Protein AF-A0A7S2MCI0-F1 (afdb_monomer)

Foldseek 3Di:
DDPPPDQDPQNVLVVLLVVLVVCLVVVVLVVSVVSLVVSCVVCPPHLCNLVSLQSVLVSCVSVVVLVVSLVSLVPRDLPRPCNLVSLQVNLCSCCPPVVNVPSNVVSVVVVVVSVPDDD

InterPro domains:
  IPR011990 Tetratricopeptide-like helical domain superfamily [G3DSA:1.25.40.10] (3-117)
  IPR011990 Tetratricopeptide-like helical domain superfamily [SSF48452] (12-98)
  IPR040364 Tetratricopeptide repeat protein 21A/21B [PTHR14699] (6-118)

Sequence (119 aa):
TGHNDAISLSERAEIFLQMIRVLGKLGRMAEAGEQLKRARDLFTGTPVHVKVIVAESELAVRRNEVDKAIRMLNRVPQDSPDFVRAVVMKADIHLTYRHDKLAYAQCYKELIEFDKSPR

Mean predicted aligned error: 4.9 Å

pLDDT: mean 91.43, std 11.29, range [37.88, 98.12]

Organism: NCBI:txid3111310

Secondary structure (DSSP, 8-state):
-----PPPHHHHHHHHHHHHHHHHHTT-HHHHHHHHHHHHHHHTTSTTHHHHHHHHHHHHHHTT-HHHHHHHHTTS-TTSTTHHHHHHHHHHHHHHHS--HHHHHHHHHHHHHHHTS--

Radius of gyration: 15.96 Å; Cα contacts (8 Å, |Δi|>4): 114; chains: 1; bounding box: 48×34×33 Å

Nearest PDB structures (foldseek):
  8bbg-assembly1_D  TM=9.064E-01  e=2.886E-05  Homo sapiens
  8fgw-assembly1_D  TM=8.976E-01  e=3.761E-04  Homo sapiens
  4r7s-assembly1_A  TM=7.209E-01  e=4.968E-02  Parabacteroides merdae ATCC 43184
  2dba-assembly1_A  TM=6.628E-01  e=1.663E-01  Homo sapiens
  5efr-assembly1_A  TM=6.090E-01  e=1.112E-01  Rhodothermus marinus

Structure (mmCIF, N/CA/C/O backbone):
data_AF-A0A7S2MCI0-F1
#
_entry.id   AF-A0A7S2MCI0-F1
#
loop_
_atom_site.group_PDB
_atom_site.id
_atom_site.type_symbol
_atom_site.label_atom_id
_atom_site.label_alt_id
_atom_site.label_comp_id
_atom_site.label_asym_id
_atom_site.label_entity_id
_atom_site.label_seq_id
_atom_site.pdbx_PDB_ins_code
_atom_site.Cartn_x
_atom_site.Cartn_y
_atom_site.Cartn_z
_atom_site.occupancy
_atom_site.B_iso_or_equiv
_atom_site.auth_seq_id
_atom_site.auth_comp_id
_atom_site.auth_asym_id
_atom_site.auth_atom_id
_atom_site.pdbx_PDB_model_num
ATOM 1 N N . THR A 1 1 ? 27.337 -23.728 -18.576 1.00 37.88 1 THR A N 1
ATOM 2 C CA . THR A 1 1 ? 27.883 -22.443 -19.059 1.00 37.88 1 THR A CA 1
ATOM 3 C C . THR A 1 1 ? 26.813 -21.374 -18.911 1.00 37.88 1 THR A C 1
ATOM 5 O O . THR A 1 1 ? 25.837 -21.413 -19.634 1.00 37.88 1 THR A O 1
ATOM 8 N N . GLY A 1 2 ? 26.966 -20.500 -17.906 1.00 44.84 2 GLY A N 1
ATOM 9 C CA . GLY A 1 2 ? 26.308 -19.187 -17.774 1.00 44.84 2 GLY A CA 1
ATOM 10 C C . GLY A 1 2 ? 24.776 -19.115 -17.735 1.00 44.84 2 GLY A C 1
ATOM 11 O O . GLY A 1 2 ? 24.180 -18.712 -18.726 1.00 44.84 2 GLY A O 1
ATOM 12 N N . HIS A 1 3 ? 24.155 -19.363 -16.575 1.00 46.50 3 HIS A N 1
ATOM 13 C CA . HIS A 1 3 ? 22.851 -18.753 -16.274 1.00 46.50 3 HIS A CA 1
ATOM 14 C C . HIS A 1 3 ? 23.093 -17.258 -16.041 1.00 46.50 3 HIS A C 1
ATOM 16 O O . HIS A 1 3 ? 23.423 -16.833 -14.936 1.00 46.50 3 HIS A O 1
ATOM 22 N N . ASN A 1 4 ? 23.041 -16.463 -17.107 1.00 54.25 4 ASN A N 1
ATOM 23 C CA . ASN A 1 4 ? 22.917 -15.018 -16.981 1.00 54.25 4 ASN A CA 1
ATOM 24 C C . ASN A 1 4 ? 21.430 -14.715 -16.765 1.00 54.25 4 ASN A C 1
ATOM 26 O O . ASN A 1 4 ? 20.753 -14.231 -17.672 1.00 54.25 4 ASN A O 1
ATOM 30 N N . ASP A 1 5 ? 20.910 -15.101 -15.598 1.00 58.00 5 ASP A N 1
ATOM 31 C CA . ASP A 1 5 ? 19.516 -14.865 -15.233 1.00 58.00 5 ASP A CA 1
ATOM 32 C C . ASP A 1 5 ? 19.358 -13.367 -14.965 1.00 58.00 5 ASP A C 1
ATOM 34 O O . ASP A 1 5 ? 19.673 -12.846 -13.893 1.00 58.00 5 ASP A O 1
ATOM 38 N N . ALA A 1 6 ? 18.946 -12.634 -15.997 1.00 79.56 6 ALA A N 1
ATOM 39 C CA . ALA A 1 6 ? 18.639 -11.222 -15.874 1.00 79.56 6 ALA A CA 1
ATOM 40 C C . ALA A 1 6 ? 17.515 -11.048 -14.841 1.00 79.56 6 ALA A C 1
ATOM 42 O O . ALA A 1 6 ? 16.413 -11.558 -15.030 1.00 79.56 6 ALA A O 1
ATOM 43 N N . ILE A 1 7 ? 17.796 -10.310 -13.761 1.00 82.88 7 ILE A N 1
ATOM 44 C CA . ILE A 1 7 ? 16.818 -9.991 -12.710 1.00 82.88 7 ILE A CA 1
ATOM 45 C C . ILE A 1 7 ? 15.562 -9.395 -13.356 1.00 82.88 7 ILE A C 1
ATOM 47 O O . ILE A 1 7 ? 15.633 -8.356 -14.022 1.00 82.88 7 ILE A O 1
ATOM 51 N N . SER A 1 8 ? 14.411 -10.024 -13.127 1.00 91.38 8 SER A N 1
ATOM 52 C CA . SER A 1 8 ? 13.130 -9.579 -13.668 1.00 91.38 8 SER A CA 1
ATOM 53 C C . SER A 1 8 ? 12.693 -8.233 -13.075 1.00 91.38 8 SER A C 1
ATOM 55 O O . SER A 1 8 ? 13.082 -7.840 -11.971 1.00 91.38 8 SER A O 1
ATOM 57 N N . LEU A 1 9 ? 11.814 -7.518 -13.788 1.00 90.69 9 LEU A N 1
ATOM 58 C CA . LEU A 1 9 ? 11.205 -6.280 -13.280 1.00 90.69 9 LEU A CA 1
ATOM 59 C C . LEU A 1 9 ? 10.478 -6.503 -11.946 1.00 90.69 9 LEU A C 1
ATOM 61 O O . LEU A 1 9 ? 10.562 -5.659 -11.057 1.00 90.69 9 LEU A O 1
ATOM 65 N N . SER A 1 10 ? 9.806 -7.647 -11.794 1.00 90.19 10 SER A N 1
ATOM 66 C CA . SER A 1 10 ? 9.112 -8.028 -10.561 1.00 90.19 10 SER A CA 1
ATOM 67 C C . SER A 1 10 ? 10.065 -8.227 -9.389 1.00 90.19 10 SER A C 1
ATOM 69 O O . SER A 1 10 ? 9.794 -7.707 -8.308 1.00 90.19 10 SER A O 1
ATOM 71 N N . GLU A 1 11 ? 11.181 -8.932 -9.589 1.00 92.69 11 GLU A N 1
ATOM 72 C CA . GLU A 1 11 ? 12.192 -9.133 -8.543 1.00 92.69 11 GLU A CA 1
ATOM 73 C C . GLU A 1 11 ? 12.850 -7.812 -8.160 1.00 92.69 11 GLU A C 1
ATOM 75 O O . GLU A 1 11 ? 12.981 -7.497 -6.978 1.00 92.69 11 GLU A O 1
ATOM 80 N N . ARG A 1 12 ? 13.199 -6.984 -9.153 1.00 93.94 12 ARG A N 1
ATOM 81 C CA . ARG A 1 12 ? 13.773 -5.663 -8.893 1.00 93.94 12 ARG A CA 1
ATOM 82 C C . ARG A 1 12 ? 12.800 -4.782 -8.108 1.00 93.94 12 ARG A C 1
ATOM 84 O O . ARG A 1 12 ? 13.224 -4.121 -7.162 1.00 93.94 12 ARG A O 1
ATOM 91 N N . ALA A 1 13 ? 11.515 -4.782 -8.466 1.00 93.50 13 ALA A N 1
ATOM 92 C CA . ALA A 1 13 ? 10.492 -4.058 -7.720 1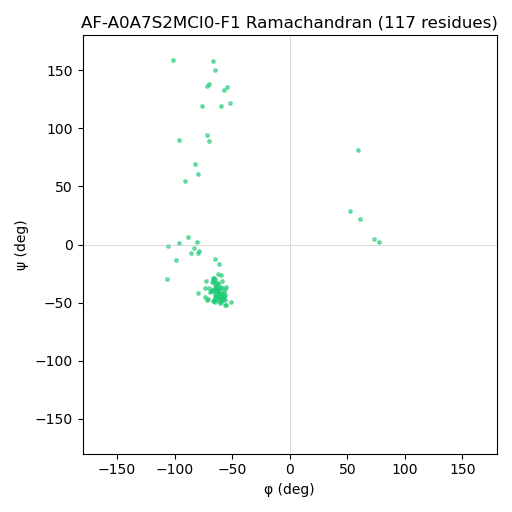.00 93.50 13 ALA A CA 1
ATOM 93 C C . ALA A 1 13 ? 10.401 -4.559 -6.277 1.00 93.50 13 ALA A C 1
ATOM 95 O O . ALA A 1 13 ? 10.412 -3.745 -5.359 1.00 93.50 13 ALA A O 1
ATOM 96 N N . GLU A 1 14 ? 10.399 -5.875 -6.059 1.00 94.06 14 GLU A N 1
ATOM 97 C CA . GLU A 1 14 ? 10.362 -6.448 -4.712 1.00 94.06 14 GLU A CA 1
ATOM 98 C C . GLU A 1 14 ? 11.548 -5.989 -3.857 1.00 94.06 14 GLU A C 1
ATOM 100 O O . GLU A 1 14 ? 11.349 -5.574 -2.718 1.00 94.06 14 GLU A O 1
ATOM 105 N N . ILE A 1 15 ? 12.761 -5.940 -4.416 1.00 95.25 15 ILE A N 1
ATOM 106 C CA . ILE A 1 15 ? 13.944 -5.428 -3.704 1.00 95.25 15 ILE A CA 1
ATOM 107 C C . ILE A 1 15 ? 13.739 -3.972 -3.258 1.00 95.25 15 ILE A C 1
ATOM 109 O O . ILE A 1 15 ? 13.980 -3.644 -2.092 1.00 95.25 15 ILE A O 1
ATOM 113 N N . PHE A 1 16 ? 13.256 -3.097 -4.149 1.00 96.12 16 PHE A N 1
ATOM 114 C CA . PHE A 1 16 ? 12.946 -1.706 -3.7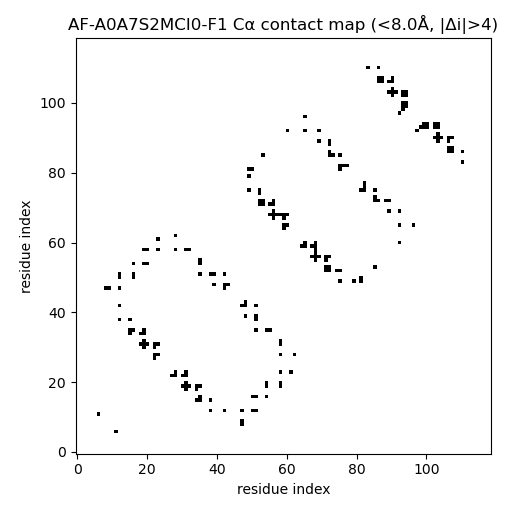92 1.00 96.12 16 PHE A CA 1
ATOM 115 C C . PHE A 1 16 ? 11.903 -1.631 -2.674 1.00 96.12 16 PHE A C 1
ATOM 117 O O . PHE A 1 16 ? 12.091 -0.896 -1.703 1.00 96.12 16 PHE A O 1
ATOM 124 N N . LEU A 1 17 ? 10.823 -2.406 -2.786 1.00 94.19 17 LEU A N 1
ATOM 125 C CA . LEU A 1 17 ? 9.728 -2.426 -1.815 1.00 94.19 17 LEU A CA 1
ATOM 126 C C . LEU A 1 17 ? 10.216 -2.885 -0.438 1.00 94.19 17 LEU A C 1
ATOM 128 O O . LEU A 1 17 ? 9.914 -2.241 0.568 1.00 94.19 17 LEU A O 1
ATOM 132 N N . GLN A 1 18 ? 11.015 -3.952 -0.381 1.00 95.62 18 GLN A N 1
ATOM 133 C CA . GLN A 1 18 ? 11.598 -4.436 0.869 1.00 95.62 18 GLN A CA 1
ATOM 134 C C . GLN A 1 18 ? 12.537 -3.402 1.492 1.00 95.62 18 GLN A C 1
ATOM 136 O O . GLN A 1 18 ? 12.450 -3.142 2.693 1.00 95.62 18 GLN A O 1
ATOM 141 N N . MET A 1 19 ? 13.370 -2.737 0.689 1.00 97.06 19 MET A N 1
ATOM 142 C CA . MET A 1 19 ? 14.254 -1.681 1.180 1.00 97.06 19 MET A CA 1
ATOM 143 C C . MET A 1 19 ? 13.466 -0.494 1.757 1.00 97.06 19 MET A C 1
ATOM 145 O O . MET A 1 19 ? 13.757 -0.057 2.870 1.00 97.06 19 MET A O 1
ATOM 149 N N . ILE A 1 20 ? 12.422 -0.020 1.067 1.00 96.81 20 ILE A N 1
ATOM 150 C CA . ILE A 1 20 ? 11.531 1.050 1.554 1.00 96.81 20 ILE A CA 1
ATOM 151 C C . ILE A 1 20 ? 10.883 0.650 2.885 1.00 96.81 20 ILE A C 1
ATOM 153 O O . ILE A 1 20 ? 10.882 1.433 3.838 1.00 96.81 20 ILE A O 1
ATOM 157 N N . ARG A 1 21 ? 10.367 -0.581 2.980 1.00 93.81 21 ARG A N 1
ATOM 158 C CA . ARG A 1 21 ? 9.727 -1.107 4.195 1.00 93.81 21 ARG A CA 1
ATOM 159 C C . ARG A 1 21 ? 10.699 -1.205 5.363 1.00 93.81 21 ARG A C 1
ATOM 161 O O . ARG A 1 21 ? 10.340 -0.817 6.474 1.00 93.81 21 ARG A O 1
ATOM 168 N N . VAL A 1 22 ? 11.914 -1.702 5.134 1.00 96.94 22 VAL A N 1
ATOM 169 C CA . VAL A 1 22 ? 12.953 -1.816 6.169 1.00 96.94 22 VAL A CA 1
ATOM 170 C C . VAL A 1 22 ? 13.389 -0.434 6.645 1.00 96.94 22 VAL A C 1
ATOM 172 O O . VAL A 1 22 ? 13.366 -0.179 7.846 1.00 96.94 22 VAL A O 1
ATOM 175 N N . LEU A 1 23 ? 13.692 0.490 5.730 1.00 97.50 23 LEU A N 1
ATOM 176 C CA . LEU A 1 23 ? 14.032 1.874 6.078 1.00 97.50 23 LEU A CA 1
ATOM 177 C C . LEU A 1 23 ? 12.897 2.544 6.867 1.00 97.50 23 LEU A C 1
ATOM 179 O O . LEU A 1 23 ? 13.145 3.183 7.889 1.00 97.50 23 LEU A O 1
ATOM 183 N N . GLY A 1 24 ? 11.645 2.328 6.453 1.00 94.25 24 GLY A N 1
ATOM 184 C CA . GLY A 1 24 ? 10.462 2.805 7.165 1.00 94.25 24 GLY A CA 1
ATOM 185 C C . GLY A 1 24 ? 10.308 2.204 8.569 1.00 94.25 24 GLY A C 1
ATOM 186 O O . GLY A 1 24 ? 9.938 2.912 9.502 1.00 94.25 24 GLY A O 1
ATOM 187 N N . LYS A 1 25 ? 10.614 0.917 8.763 1.00 93.94 25 LYS A N 1
ATOM 188 C CA . LYS A 1 25 ? 10.621 0.285 10.096 1.00 93.94 25 LYS A CA 1
ATOM 189 C C . LYS A 1 25 ? 11.740 0.821 10.992 1.00 93.94 25 LYS A C 1
ATOM 191 O O . LYS A 1 25 ? 11.536 0.926 12.193 1.00 93.94 25 LYS A O 1
ATOM 196 N N . LEU A 1 26 ? 12.878 1.202 10.411 1.00 96.19 26 LEU A N 1
ATOM 197 C CA . LEU A 1 26 ? 14.008 1.809 11.122 1.00 96.19 26 LEU A CA 1
ATOM 198 C C . LEU A 1 26 ? 13.831 3.316 11.389 1.00 96.19 26 LEU A C 1
ATOM 200 O O . LEU A 1 26 ? 14.749 3.951 11.895 1.00 96.19 26 LEU A O 1
ATOM 204 N N . GLY A 1 27 ? 12.701 3.922 11.006 1.00 94.62 27 GLY A N 1
ATOM 205 C CA . GLY A 1 27 ? 12.484 5.367 11.153 1.00 9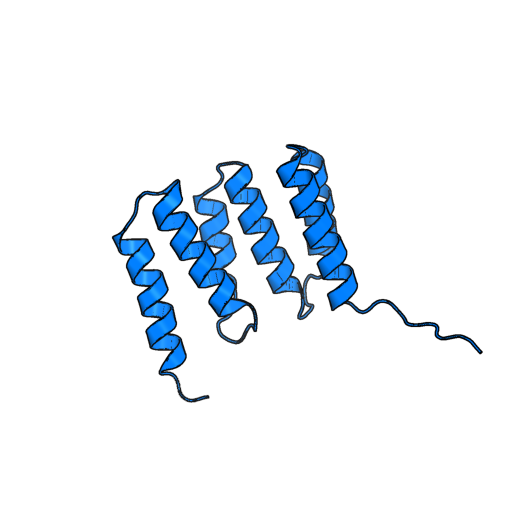4.62 27 GLY A CA 1
ATOM 206 C C . GLY A 1 27 ? 13.282 6.234 10.167 1.00 94.62 27 GLY A C 1
ATOM 207 O O . GLY A 1 27 ? 13.203 7.459 10.224 1.00 94.62 27 GLY A O 1
ATOM 208 N N . ARG A 1 28 ? 14.007 5.632 9.212 1.00 97.00 28 ARG A N 1
ATOM 209 C CA . ARG A 1 28 ? 14.839 6.313 8.200 1.00 97.00 28 ARG A CA 1
ATOM 210 C C . ARG A 1 28 ? 13.975 6.844 7.049 1.00 97.00 28 ARG A C 1
ATOM 212 O O . ARG A 1 28 ? 14.106 6.443 5.894 1.00 97.00 28 ARG A O 1
ATOM 219 N N . MET A 1 29 ? 13.043 7.742 7.374 1.00 94.56 29 MET A N 1
ATOM 220 C CA . MET A 1 29 ? 11.976 8.188 6.466 1.00 94.56 29 MET A CA 1
ATOM 221 C C . MET A 1 29 ? 12.475 8.943 5.234 1.00 94.56 29 MET A C 1
ATOM 223 O O . MET A 1 29 ? 11.839 8.848 4.181 1.00 94.56 29 MET A O 1
ATOM 227 N N . ALA A 1 30 ? 13.576 9.688 5.355 1.00 95.38 30 ALA A N 1
ATOM 228 C CA . ALA A 1 30 ? 14.171 10.416 4.236 1.00 95.38 30 ALA A CA 1
ATOM 229 C C . ALA A 1 30 ? 14.683 9.439 3.168 1.00 95.38 30 ALA A C 1
ATOM 231 O O . ALA A 1 30 ? 14.301 9.528 2.004 1.00 95.38 30 ALA A O 1
ATOM 232 N N . GLU A 1 31 ? 15.441 8.431 3.597 1.00 97.38 31 GLU A N 1
ATOM 233 C CA . GLU A 1 31 ? 16.000 7.402 2.720 1.00 97.38 31 GLU A CA 1
ATOM 234 C C . GLU A 1 31 ? 14.915 6.501 2.135 1.00 97.38 31 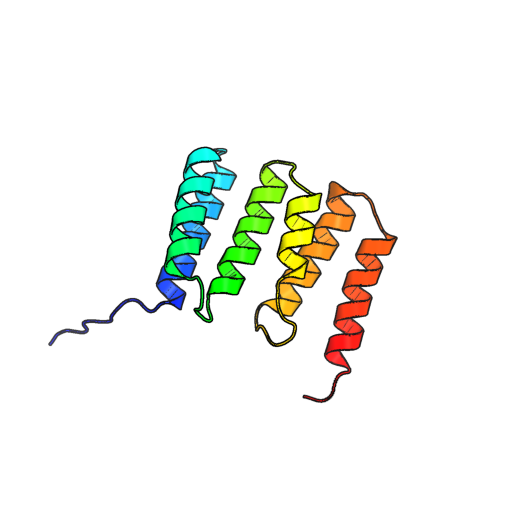GLU A C 1
ATOM 236 O O . GLU A 1 31 ? 14.937 6.206 0.943 1.00 97.38 31 GLU A O 1
ATOM 241 N N . ALA A 1 32 ? 13.909 6.125 2.934 1.00 97.25 32 ALA A N 1
ATOM 242 C CA . ALA A 1 32 ? 12.741 5.412 2.422 1.00 97.25 32 ALA A CA 1
ATOM 243 C C . ALA A 1 32 ? 12.046 6.214 1.305 1.00 97.25 32 ALA A C 1
ATOM 245 O O . ALA A 1 32 ? 11.659 5.654 0.282 1.00 97.25 32 ALA A O 1
ATOM 246 N N . GLY A 1 33 ? 11.931 7.536 1.479 1.00 95.81 33 GLY A N 1
ATOM 247 C CA . GLY A 1 33 ? 11.381 8.441 0.472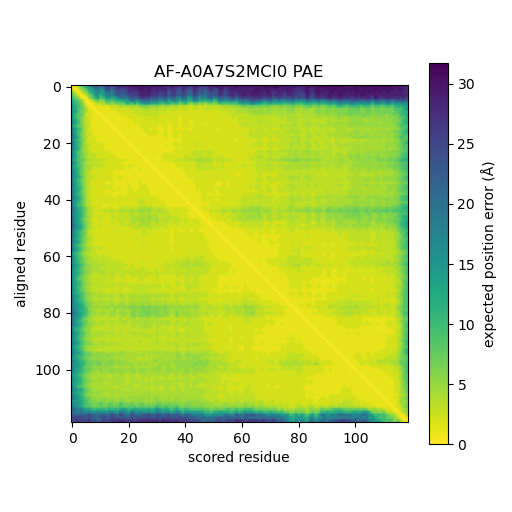 1.00 95.81 33 GLY A CA 1
ATOM 248 C C . GLY A 1 33 ? 12.230 8.528 -0.795 1.00 95.81 33 GLY A C 1
ATOM 249 O O . GLY A 1 33 ? 11.681 8.580 -1.894 1.00 95.81 33 GLY A O 1
ATOM 250 N N . GLU A 1 34 ? 13.553 8.506 -0.660 1.00 97.00 34 GLU A N 1
ATOM 251 C CA . GLU A 1 34 ? 14.466 8.497 -1.801 1.00 97.00 34 GLU A CA 1
ATOM 252 C C . GLU A 1 34 ? 14.341 7.202 -2.613 1.00 97.00 34 GLU A C 1
ATOM 254 O O . GLU A 1 34 ? 14.181 7.253 -3.834 1.00 97.00 34 GLU A O 1
ATOM 259 N N . GLN A 1 35 ? 14.342 6.044 -1.945 1.00 97.44 35 GLN A N 1
ATOM 260 C CA . GLN A 1 35 ? 14.177 4.753 -2.620 1.00 97.44 35 GLN A CA 1
ATOM 261 C C . GLN A 1 35 ? 12.812 4.635 -3.290 1.00 97.44 35 GLN A C 1
ATOM 263 O O . GLN A 1 35 ? 12.706 4.118 -4.400 1.00 97.44 35 GLN A O 1
ATOM 268 N N . LEU A 1 36 ? 11.776 5.183 -2.660 1.00 95.94 36 LEU A N 1
ATOM 269 C CA . LEU A 1 36 ? 10.451 5.253 -3.249 1.00 95.94 36 LEU A CA 1
ATOM 270 C C . LEU A 1 36 ? 10.416 6.129 -4.508 1.00 95.94 36 LEU A C 1
ATOM 272 O O . LEU A 1 36 ? 9.820 5.727 -5.506 1.00 95.94 36 LEU A O 1
ATOM 276 N N . LYS A 1 37 ? 11.061 7.303 -4.492 1.00 96.00 37 LYS A N 1
ATOM 277 C CA . LYS A 1 37 ? 11.158 8.166 -5.678 1.00 96.00 37 LYS A CA 1
ATOM 278 C C . LYS A 1 37 ? 11.844 7.425 -6.828 1.00 96.00 37 LYS A C 1
ATOM 280 O O . LYS A 1 37 ? 11.295 7.366 -7.921 1.00 96.00 37 LYS A O 1
ATOM 285 N N . ARG A 1 38 ? 12.981 6.777 -6.550 1.00 96.25 38 ARG A N 1
ATOM 286 C CA . ARG A 1 38 ? 13.709 5.960 -7.534 1.00 96.25 38 ARG A CA 1
ATOM 287 C C . ARG A 1 38 ? 12.842 4.831 -8.099 1.00 96.25 38 ARG A C 1
ATOM 289 O O . ARG A 1 38 ? 12.813 4.637 -9.309 1.00 96.25 38 ARG A O 1
ATOM 296 N N . ALA A 1 39 ? 12.114 4.112 -7.242 1.00 95.50 39 ALA A N 1
ATOM 297 C CA . ALA A 1 39 ? 11.207 3.049 -7.671 1.00 95.50 39 ALA A CA 1
ATOM 298 C C . ALA A 1 39 ? 10.083 3.589 -8.567 1.00 95.50 39 ALA A C 1
ATOM 300 O O . ALA A 1 39 ? 9.761 2.988 -9.588 1.00 95.50 39 ALA A O 1
ATOM 301 N N . ARG A 1 40 ? 9.503 4.743 -8.223 1.00 93.75 40 ARG A N 1
ATOM 302 C CA . ARG A 1 40 ? 8.470 5.383 -9.041 1.00 93.75 40 ARG A CA 1
ATOM 303 C C . ARG A 1 40 ? 9.002 5.735 -10.423 1.00 93.75 40 ARG A C 1
ATOM 305 O O . ARG A 1 40 ? 8.377 5.352 -11.407 1.00 93.75 40 ARG A O 1
ATOM 312 N N . ASP A 1 41 ? 10.144 6.408 -10.490 1.00 94.81 41 ASP A N 1
ATOM 313 C CA . ASP A 1 41 ? 10.747 6.827 -11.756 1.00 94.81 41 ASP A CA 1
ATOM 314 C C . ASP A 1 41 ? 11.084 5.609 -12.634 1.00 94.81 41 ASP A C 1
ATOM 316 O O . ASP A 1 41 ? 10.847 5.627 -13.838 1.00 94.81 41 ASP A O 1
ATOM 320 N N . LEU A 1 42 ? 11.553 4.514 -12.024 1.00 94.62 42 LEU A N 1
ATOM 321 C CA . LEU A 1 42 ? 11.920 3.289 -12.735 1.00 94.62 42 LEU A CA 1
ATOM 322 C C . LEU A 1 42 ? 10.716 2.474 -13.236 1.00 94.62 42 LEU A C 1
ATOM 324 O O . LEU A 1 42 ? 10.795 1.859 -14.296 1.00 94.62 42 LEU A O 1
ATOM 328 N N . PHE A 1 43 ? 9.629 2.417 -12.463 1.00 94.19 43 PHE A N 1
ATOM 329 C CA . PHE A 1 43 ? 8.506 1.514 -12.735 1.00 94.19 43 PHE A CA 1
ATOM 330 C C . PHE A 1 43 ? 7.269 2.211 -13.299 1.00 94.19 43 PHE A C 1
ATOM 332 O O . PHE A 1 43 ? 6.276 1.539 -13.574 1.00 94.19 43 PHE A O 1
ATOM 339 N N . THR A 1 44 ? 7.281 3.531 -13.477 1.00 91.31 44 THR A N 1
ATOM 340 C CA . THR A 1 44 ? 6.168 4.243 -14.124 1.00 91.31 44 THR A CA 1
ATOM 341 C C . THR A 1 44 ? 5.914 3.682 -15.526 1.00 91.31 44 THR A C 1
ATOM 343 O O . THR A 1 44 ? 6.844 3.458 -16.293 1.00 91.31 44 THR A O 1
ATOM 346 N N . GLY A 1 45 ? 4.645 3.412 -15.845 1.00 88.19 45 GLY A N 1
ATOM 347 C CA . GLY A 1 45 ? 4.245 2.803 -17.119 1.00 88.19 45 GLY A CA 1
ATOM 348 C C . GLY A 1 45 ? 4.489 1.292 -17.220 1.00 88.19 45 GLY A C 1
ATOM 349 O O . GLY A 1 45 ? 4.202 0.704 -18.257 1.00 88.19 45 GLY A O 1
ATOM 350 N N . THR A 1 46 ? 4.984 0.645 -16.160 1.00 91.81 46 THR A N 1
ATOM 351 C CA . THR A 1 46 ? 5.172 -0.815 -16.118 1.00 91.81 46 THR A CA 1
ATOM 352 C C . THR A 1 46 ? 4.055 -1.509 -15.324 1.00 91.81 46 THR A C 1
ATOM 354 O O . THR A 1 46 ? 3.461 -0.887 -14.438 1.00 91.81 46 THR A O 1
ATOM 357 N N . PRO A 1 47 ? 3.811 -2.819 -15.533 1.00 88.12 47 PRO A N 1
ATOM 358 C CA . PRO A 1 47 ? 2.819 -3.570 -14.756 1.00 88.12 47 PRO A CA 1
ATOM 359 C C . PRO A 1 47 ? 3.091 -3.600 -13.243 1.00 88.12 47 PRO A C 1
ATOM 361 O O . PRO A 1 47 ? 2.169 -3.719 -12.442 1.00 88.12 47 PRO A O 1
ATOM 364 N N . VAL A 1 48 ? 4.355 -3.462 -12.825 1.00 90.88 48 VAL A N 1
ATOM 365 C CA . VAL A 1 48 ? 4.741 -3.493 -11.402 1.00 90.88 48 VAL A CA 1
ATOM 366 C C . VAL A 1 48 ? 4.560 -2.144 -10.699 1.00 90.88 48 VAL A C 1
ATOM 368 O O . VAL A 1 48 ? 4.746 -2.064 -9.484 1.00 90.88 48 VAL A O 1
ATOM 371 N N . HIS A 1 49 ? 4.154 -1.091 -11.422 1.00 90.94 49 HIS A N 1
ATOM 372 C CA . HIS A 1 49 ? 3.928 0.244 -10.861 1.00 90.94 49 HIS A CA 1
ATOM 373 C C . HIS A 1 49 ? 2.938 0.236 -9.689 1.00 90.94 49 HIS A C 1
ATOM 375 O O . HIS A 1 49 ? 3.132 0.948 -8.705 1.00 90.94 49 HIS A O 1
ATOM 381 N N . VAL A 1 50 ? 1.903 -0.608 -9.752 1.00 90.12 50 VAL A N 1
ATOM 382 C CA . VAL A 1 50 ? 0.888 -0.700 -8.692 1.00 90.12 50 VAL A CA 1
ATOM 383 C C . VAL A 1 50 ? 1.505 -1.088 -7.346 1.00 90.12 50 VAL A C 1
ATOM 385 O O . VAL A 1 50 ? 1.133 -0.529 -6.314 1.00 90.12 50 VAL A O 1
ATOM 388 N N . LYS A 1 51 ? 2.515 -1.964 -7.333 1.00 91.19 51 LYS A N 1
ATOM 389 C CA . LYS A 1 51 ? 3.209 -2.336 -6.093 1.00 91.19 51 LYS A CA 1
ATOM 390 C C . LYS A 1 51 ? 3.910 -1.137 -5.448 1.00 91.19 51 LYS A C 1
ATOM 392 O O . LYS A 1 51 ? 3.940 -1.026 -4.224 1.00 91.19 51 LYS A O 1
ATOM 397 N N . VAL A 1 52 ? 4.428 -0.214 -6.263 1.00 93.12 52 VAL A N 1
ATOM 398 C CA . VAL A 1 52 ? 5.040 1.039 -5.790 1.00 93.12 52 VAL A CA 1
ATOM 399 C C . VAL A 1 52 ? 3.993 1.942 -5.139 1.00 93.12 52 VAL A C 1
ATOM 401 O O . VAL A 1 52 ? 4.268 2.519 -4.090 1.00 93.12 52 VAL A O 1
ATOM 404 N N . ILE A 1 53 ? 2.782 2.022 -5.705 1.00 94.25 53 ILE A N 1
ATOM 405 C CA . ILE A 1 53 ? 1.663 2.783 -5.123 1.00 94.25 53 ILE A CA 1
ATOM 406 C C . ILE A 1 53 ? 1.308 2.245 -3.729 1.00 94.25 53 ILE A C 1
ATOM 408 O O . ILE A 1 53 ? 1.142 3.030 -2.793 1.00 94.25 53 ILE A O 1
ATOM 412 N N . VAL A 1 54 ? 1.242 0.919 -3.568 1.00 92.81 54 VAL A N 1
ATOM 413 C CA . VAL A 1 54 ? 0.964 0.280 -2.271 1.00 92.81 54 VAL A CA 1
ATOM 414 C C . VAL A 1 54 ? 2.054 0.620 -1.247 1.00 92.81 54 VAL A C 1
ATOM 416 O O . VAL A 1 54 ? 1.735 1.091 -0.156 1.00 92.81 54 VAL A O 1
ATOM 419 N N . ALA A 1 55 ? 3.337 0.483 -1.596 1.00 92.81 55 ALA A N 1
ATOM 420 C CA . ALA A 1 55 ? 4.424 0.839 -0.676 1.00 92.81 55 ALA A CA 1
ATOM 421 C C . ALA A 1 55 ? 4.491 2.336 -0.351 1.00 92.81 55 ALA A C 1
ATOM 423 O O . ALA A 1 55 ? 4.839 2.708 0.771 1.00 92.81 55 ALA A O 1
ATOM 424 N N . GLU A 1 56 ? 4.141 3.214 -1.291 1.00 93.94 56 GLU A N 1
ATOM 425 C CA . GLU A 1 56 ? 4.026 4.637 -0.985 1.00 93.94 56 GLU A CA 1
ATOM 426 C C . GLU A 1 56 ? 2.909 4.905 0.019 1.00 93.94 56 GLU A C 1
ATOM 428 O O . GLU A 1 56 ? 3.100 5.688 0.950 1.00 93.94 56 GLU A O 1
ATOM 433 N N . SER A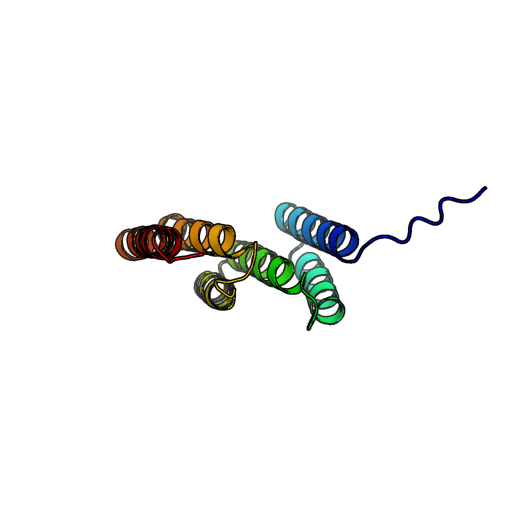 1 57 ? 1.771 4.225 -0.130 1.00 96.12 57 SER A N 1
ATOM 434 C CA . SER A 1 57 ? 0.687 4.309 0.838 1.00 96.12 57 SER A CA 1
ATOM 435 C C . SER A 1 57 ? 1.129 3.811 2.220 1.00 96.12 57 SER A C 1
ATOM 437 O O . SER A 1 57 ? 0.820 4.454 3.221 1.00 96.12 57 SER A O 1
ATOM 439 N N . GLU A 1 58 ? 1.894 2.715 2.303 1.00 93.06 58 GLU A N 1
ATOM 440 C CA . GLU A 1 58 ? 2.451 2.210 3.570 1.00 93.06 58 GLU A CA 1
ATOM 441 C C . GLU A 1 58 ? 3.365 3.258 4.229 1.00 93.06 58 GLU A C 1
ATOM 443 O O . GLU A 1 58 ? 3.308 3.486 5.441 1.00 93.06 58 GLU A O 1
ATOM 448 N N . LEU A 1 59 ? 4.206 3.927 3.434 1.00 94.56 59 LEU A N 1
ATOM 449 C CA . LEU A 1 59 ? 5.114 4.961 3.925 1.00 94.56 59 LEU A CA 1
ATOM 450 C C . LEU A 1 59 ? 4.367 6.235 4.347 1.00 94.56 59 LEU A C 1
ATOM 452 O O . LEU A 1 59 ? 4.731 6.846 5.351 1.00 94.56 59 LEU A O 1
ATOM 456 N N . ALA A 1 60 ? 3.315 6.622 3.621 1.00 95.75 60 ALA A N 1
ATOM 457 C CA . ALA A 1 60 ? 2.461 7.754 3.968 1.00 95.75 60 ALA A CA 1
ATOM 458 C C . ALA A 1 60 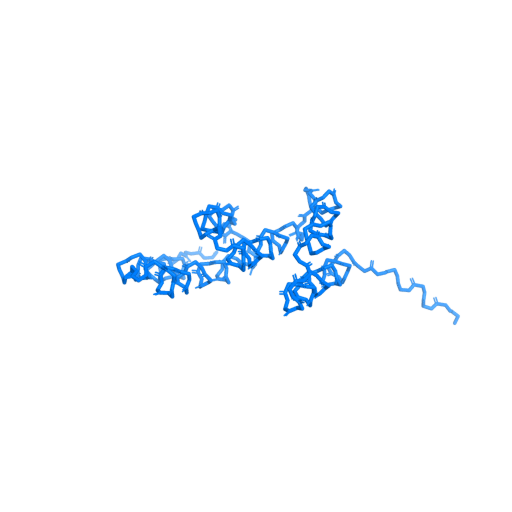? 1.783 7.543 5.330 1.00 95.75 60 ALA A C 1
ATOM 460 O O . ALA A 1 60 ? 1.823 8.435 6.175 1.00 95.75 60 ALA A O 1
ATOM 461 N N . VAL A 1 61 ? 1.265 6.339 5.601 1.00 94.88 61 VAL A N 1
ATOM 462 C CA . VAL A 1 61 ? 0.724 5.983 6.925 1.00 94.88 61 VAL A CA 1
ATOM 463 C C . VAL A 1 61 ? 1.775 6.167 8.025 1.00 94.88 61 VAL A C 1
ATOM 465 O O . VAL A 1 61 ? 1.495 6.794 9.044 1.00 94.88 61 VAL A O 1
ATOM 468 N N . ARG A 1 62 ? 3.013 5.697 7.811 1.00 92.75 62 ARG A N 1
ATOM 469 C CA . ARG A 1 62 ? 4.116 5.860 8.784 1.00 92.75 62 ARG A CA 1
ATOM 470 C C . ARG A 1 62 ? 4.490 7.319 9.047 1.00 92.75 62 ARG A C 1
ATOM 472 O O . ARG A 1 62 ? 5.014 7.623 10.112 1.00 92.75 62 ARG A O 1
ATOM 479 N N . ARG A 1 63 ? 4.227 8.210 8.091 1.00 93.00 63 ARG A N 1
ATOM 480 C CA . ARG A 1 63 ? 4.428 9.662 8.211 1.00 93.00 63 ARG A CA 1
ATOM 481 C C . ARG A 1 63 ? 3.216 10.396 8.783 1.00 93.00 63 ARG A C 1
ATOM 483 O O . ARG A 1 63 ? 3.214 11.621 8.799 1.00 93.00 63 ARG A O 1
ATOM 490 N N . ASN A 1 64 ? 2.193 9.668 9.234 1.00 94.06 64 ASN A N 1
ATOM 491 C CA . ASN A 1 64 ? 0.916 10.228 9.670 1.00 94.06 64 ASN A CA 1
ATOM 492 C C . ASN A 1 64 ? 0.168 10.990 8.547 1.00 94.06 64 ASN A C 1
ATOM 494 O O . ASN A 1 64 ? -0.701 11.817 8.807 1.00 94.06 64 ASN A O 1
ATOM 498 N N . GLU A 1 65 ? 0.472 10.694 7.277 1.00 96.25 65 GLU A N 1
ATOM 499 C CA . GLU A 1 65 ? -0.164 11.269 6.083 1.00 96.25 65 GLU A CA 1
ATOM 500 C C . GLU A 1 65 ? -1.364 10.399 5.644 1.00 96.25 65 GLU A C 1
ATOM 502 O O . GLU A 1 65 ? -1.440 9.925 4.507 1.00 96.25 65 GLU A O 1
ATOM 507 N N . VAL A 1 66 ? -2.306 10.154 6.560 1.00 96.75 66 VAL A N 1
ATOM 508 C CA . VAL A 1 66 ? -3.397 9.166 6.406 1.00 96.75 66 VAL A CA 1
ATOM 509 C C . VAL A 1 66 ? -4.255 9.411 5.158 1.00 96.75 66 VAL A C 1
ATOM 511 O O . VAL A 1 66 ? -4.478 8.498 4.363 1.00 96.75 66 VAL A O 1
ATOM 514 N N . ASP A 1 67 ? -4.691 10.650 4.920 1.00 96.69 67 ASP A N 1
ATOM 515 C CA . ASP A 1 67 ? -5.523 10.961 3.750 1.00 96.69 67 ASP A CA 1
ATOM 516 C C . ASP A 1 67 ? -4.770 10.782 2.432 1.00 96.69 67 ASP A C 1
ATOM 518 O O . ASP A 1 67 ? -5.360 10.440 1.405 1.00 96.69 67 ASP A O 1
ATOM 522 N N . LYS A 1 68 ? -3.453 11.009 2.441 1.00 97.19 68 LYS A N 1
ATOM 523 C CA . LYS A 1 68 ? -2.625 10.746 1.269 1.00 97.19 68 LYS A CA 1
ATOM 524 C C . LYS A 1 68 ? -2.591 9.252 0.996 1.00 97.19 68 LYS A C 1
ATOM 526 O O . LYS A 1 68 ? -2.867 8.883 -0.137 1.00 97.19 68 LYS A O 1
ATOM 531 N N . ALA A 1 69 ? -2.339 8.419 2.006 1.00 97.44 69 ALA A N 1
ATOM 532 C CA . ALA A 1 69 ? -2.343 6.964 1.868 1.00 97.44 69 ALA A CA 1
ATOM 533 C C . ALA A 1 69 ? -3.635 6.456 1.196 1.00 97.44 69 ALA A C 1
ATOM 535 O O . ALA A 1 69 ? -3.583 5.788 0.165 1.00 97.44 69 ALA A O 1
ATOM 536 N N . ILE A 1 70 ? -4.801 6.897 1.680 1.00 97.69 70 ILE A N 1
ATOM 537 C CA . ILE A 1 70 ? -6.101 6.533 1.091 1.00 97.69 70 ILE A CA 1
ATOM 538 C C . ILE A 1 70 ? -6.207 6.986 -0.376 1.00 97.69 70 ILE A C 1
ATOM 540 O O . ILE A 1 70 ? -6.590 6.196 -1.240 1.00 97.69 70 ILE A O 1
ATOM 544 N N . ARG A 1 71 ? -5.818 8.232 -0.695 1.00 97.25 71 ARG A N 1
ATOM 545 C CA . ARG A 1 71 ? -5.820 8.729 -2.087 1.00 97.25 71 ARG A CA 1
ATOM 546 C C . ARG A 1 71 ? -4.939 7.897 -3.013 1.00 97.25 71 ARG A C 1
ATOM 548 O O . ARG A 1 71 ? -5.228 7.813 -4.201 1.00 97.25 71 ARG A O 1
ATOM 555 N N . MET A 1 72 ? -3.860 7.322 -2.496 1.00 95.31 72 MET A N 1
ATOM 556 C CA . MET A 1 72 ? -2.976 6.469 -3.282 1.00 95.31 72 MET A CA 1
ATOM 557 C C . MET A 1 72 ? -3.600 5.114 -3.567 1.00 95.31 72 MET A C 1
ATOM 559 O O . MET A 1 72 ? -3.588 4.687 -4.716 1.00 95.31 72 MET A O 1
ATOM 563 N N . LEU A 1 73 ? -4.203 4.478 -2.564 1.00 96.75 73 LEU A N 1
ATOM 564 C CA . LEU A 1 73 ? -4.879 3.191 -2.741 1.00 96.75 73 LEU A CA 1
ATOM 565 C C . LEU A 1 73 ? -6.060 3.291 -3.715 1.00 96.75 73 LEU A C 1
ATOM 567 O O . LEU A 1 73 ? -6.264 2.386 -4.513 1.00 96.75 73 LEU A O 1
ATOM 571 N N . ASN A 1 74 ? -6.760 4.428 -3.745 1.00 96.00 74 ASN A N 1
ATOM 572 C CA . ASN A 1 74 ? -7.824 4.687 -4.723 1.00 96.00 74 ASN A CA 1
ATOM 573 C C . ASN A 1 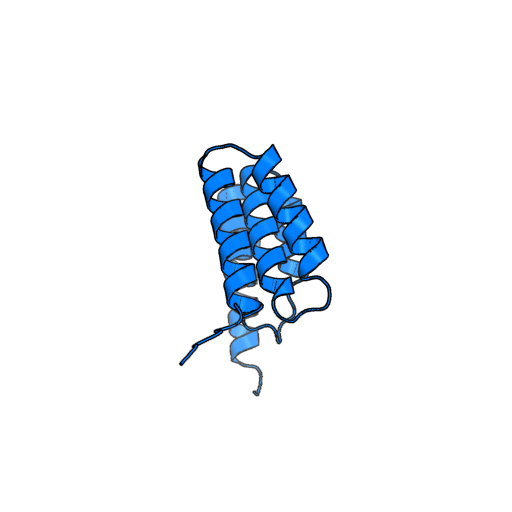74 ? -7.336 4.778 -6.183 1.00 96.00 74 ASN A C 1
ATOM 575 O O . ASN A 1 74 ? -8.158 4.794 -7.092 1.00 96.00 74 ASN A O 1
ATOM 579 N N . ARG A 1 75 ? -6.022 4.871 -6.431 1.00 93.88 75 ARG A N 1
ATOM 580 C CA . ARG A 1 75 ? -5.451 4.862 -7.790 1.00 93.88 75 ARG A CA 1
ATOM 581 C C . ARG A 1 75 ? -5.197 3.455 -8.322 1.00 93.88 75 ARG A C 1
ATOM 583 O O . ARG A 1 75 ? -4.786 3.332 -9.471 1.00 93.88 75 ARG A O 1
ATOM 590 N N . VAL A 1 76 ? -5.367 2.421 -7.500 1.00 93.88 76 VAL A N 1
ATOM 591 C CA . VAL A 1 76 ? -5.141 1.035 -7.912 1.00 93.88 76 VAL A CA 1
ATOM 592 C C . VAL A 1 76 ? -6.317 0.564 -8.781 1.00 93.88 76 VAL A C 1
ATOM 594 O O . VAL A 1 76 ? -7.443 0.547 -8.286 1.00 93.88 76 VAL A O 1
ATOM 597 N N . PRO A 1 77 ? -6.084 0.183 -10.052 1.00 91.75 77 PRO A N 1
ATOM 598 C CA . PRO A 1 77 ? -7.139 -0.312 -10.939 1.00 91.75 77 PRO A CA 1
ATOM 599 C C . PRO A 1 77 ? -7.753 -1.634 -10.458 1.00 91.75 77 PRO A C 1
ATOM 601 O O . PRO A 1 77 ? -7.049 -2.446 -9.859 1.00 91.75 77 PRO A O 1
ATOM 604 N N . GLN A 1 78 ? -9.036 -1.875 -10.755 1.00 92.56 78 GLN A N 1
ATOM 605 C CA . GLN A 1 78 ? -9.745 -3.111 -10.373 1.00 92.56 78 GLN A CA 1
ATOM 606 C C . GLN A 1 78 ? -9.217 -4.372 -11.072 1.00 92.56 78 GLN A C 1
ATOM 608 O O . GLN A 1 78 ? -9.277 -5.458 -10.504 1.00 92.56 78 GLN A O 1
ATOM 613 N N . ASP A 1 79 ? -8.675 -4.234 -12.281 1.00 90.06 79 ASP A N 1
ATOM 614 C CA . ASP A 1 79 ? -8.043 -5.311 -13.053 1.00 90.06 79 ASP A CA 1
ATOM 615 C C . ASP A 1 79 ? -6.610 -5.625 -12.585 1.00 90.06 79 ASP A C 1
ATOM 617 O O . ASP A 1 79 ? -5.993 -6.591 -13.038 1.00 90.06 79 ASP A O 1
ATOM 621 N N . SER A 1 80 ? -6.071 -4.837 -11.649 1.00 89.31 80 SER A N 1
ATOM 622 C CA . SER A 1 80 ? -4.759 -5.088 -11.073 1.00 89.31 80 SER A CA 1
ATOM 623 C C . SER A 1 80 ? -4.770 -6.329 -10.173 1.00 89.31 80 SER A C 1
ATOM 625 O O . SER A 1 80 ? -5.632 -6.448 -9.296 1.00 89.31 80 SER A O 1
ATOM 627 N N . PRO A 1 81 ? -3.740 -7.193 -10.244 1.00 87.38 81 PRO A N 1
ATOM 628 C CA . PRO A 1 81 ? -3.587 -8.308 -9.308 1.00 87.38 81 PRO A CA 1
ATOM 629 C C . PRO A 1 81 ? -3.423 -7.858 -7.843 1.00 87.38 81 PRO A C 1
ATOM 631 O O . PRO A 1 81 ? -3.602 -8.661 -6.930 1.00 87.38 81 PRO A O 1
ATOM 634 N N . ASP A 1 82 ? -3.092 -6.586 -7.597 1.00 89.06 82 ASP A N 1
ATOM 635 C CA . ASP A 1 82 ? -2.955 -6.008 -6.256 1.00 89.06 82 ASP A CA 1
ATOM 636 C C . ASP A 1 82 ? -4.228 -5.278 -5.767 1.00 89.06 82 ASP A C 1
ATOM 638 O O . ASP A 1 82 ? -4.224 -4.753 -4.651 1.00 89.06 82 ASP A O 1
ATOM 642 N N . PHE A 1 83 ? -5.324 -5.250 -6.543 1.00 93.12 83 PHE A N 1
ATOM 643 C CA . PHE A 1 83 ? -6.551 -4.516 -6.186 1.00 93.12 83 PHE A CA 1
ATOM 644 C C . PHE A 1 83 ? -7.120 -4.933 -4.827 1.00 93.12 83 PHE A C 1
ATOM 646 O O . PHE A 1 83 ? -7.298 -4.098 -3.939 1.00 93.12 83 PHE A O 1
ATOM 653 N N . VAL A 1 84 ? -7.322 -6.238 -4.619 1.00 93.88 84 VAL A N 1
ATOM 654 C CA . VAL A 1 84 ? -7.867 -6.770 -3.359 1.00 93.88 84 VAL A CA 1
ATOM 655 C C . VAL A 1 84 ? -7.000 -6.352 -2.170 1.00 93.88 84 VAL A C 1
ATOM 657 O O . VAL A 1 84 ? -7.511 -5.884 -1.153 1.00 93.88 84 VAL A O 1
ATOM 660 N N . ARG A 1 85 ? -5.673 -6.449 -2.312 1.00 92.25 85 ARG A N 1
ATOM 661 C CA . ARG A 1 85 ? -4.723 -6.029 -1.274 1.00 92.25 85 ARG A CA 1
ATOM 662 C C . ARG A 1 85 ? -4.838 -4.532 -0.981 1.00 92.25 85 ARG A C 1
ATOM 664 O O . ARG A 1 85 ? -4.805 -4.146 0.186 1.00 92.25 85 ARG A O 1
ATOM 671 N N . ALA A 1 86 ? -4.985 -3.700 -2.012 1.00 95.44 86 ALA A N 1
ATOM 672 C CA . ALA A 1 86 ? -5.141 -2.259 -1.855 1.00 95.44 86 ALA A CA 1
ATOM 673 C C . ALA A 1 86 ? -6.423 -1.896 -1.086 1.00 95.44 86 ALA A C 1
ATOM 675 O O . ALA A 1 86 ? -6.378 -1.046 -0.195 1.00 95.44 86 ALA A O 1
ATOM 676 N N . VAL A 1 87 ? -7.545 -2.565 -1.371 1.00 97.12 87 VAL A N 1
ATOM 677 C CA . VAL A 1 87 ? -8.819 -2.325 -0.673 1.00 97.12 87 VAL A CA 1
ATOM 678 C C . VAL A 1 87 ? -8.773 -2.809 0.781 1.00 97.12 87 VAL A C 1
ATOM 680 O O . VAL A 1 87 ? -9.229 -2.083 1.664 1.00 97.12 87 VAL A O 1
ATOM 683 N N . VAL A 1 88 ? -8.170 -3.972 1.061 1.00 96.44 88 VAL A N 1
ATOM 684 C CA . VAL A 1 88 ? -7.971 -4.460 2.443 1.00 96.44 88 VAL A CA 1
ATOM 685 C C . VAL A 1 88 ? -7.133 -3.466 3.247 1.00 96.44 88 VAL A C 1
ATOM 687 O O . VAL A 1 88 ? -7.532 -3.043 4.328 1.00 96.44 88 VAL A O 1
ATOM 690 N N . MET A 1 89 ? -6.020 -3.006 2.679 1.00 95.62 89 MET A N 1
ATOM 691 C CA . MET A 1 89 ? -5.171 -2.009 3.323 1.00 95.62 89 MET A CA 1
ATOM 692 C C . MET A 1 89 ? -5.906 -0.675 3.547 1.00 95.62 89 MET A C 1
ATOM 694 O O . MET A 1 89 ? -5.740 -0.050 4.594 1.00 95.62 89 MET A O 1
ATOM 698 N N . LYS A 1 90 ? -6.750 -0.238 2.602 1.00 97.75 90 LYS A N 1
ATOM 699 C CA . LYS A 1 90 ? -7.604 0.955 2.751 1.00 97.75 90 LYS A CA 1
ATOM 700 C C . LYS A 1 90 ? -8.570 0.786 3.927 1.00 97.75 90 LYS A C 1
ATOM 702 O O . LYS A 1 90 ? -8.705 1.703 4.737 1.00 97.75 90 LYS A O 1
ATOM 707 N N . ALA A 1 91 ? -9.185 -0.390 4.058 1.00 97.88 91 ALA A N 1
ATOM 708 C CA . ALA A 1 91 ? -10.067 -0.719 5.173 1.00 97.88 91 ALA A CA 1
ATOM 709 C C . ALA A 1 91 ? -9.324 -0.631 6.515 1.00 97.88 91 ALA A C 1
ATOM 711 O O . ALA A 1 91 ? -9.776 0.064 7.428 1.00 97.88 91 ALA A O 1
ATOM 712 N N . ASP A 1 92 ? -8.151 -1.262 6.611 1.00 96.88 92 ASP A N 1
ATOM 713 C CA . ASP A 1 92 ? -7.322 -1.243 7.819 1.00 96.88 92 ASP A CA 1
ATOM 714 C C . ASP A 1 92 ? -6.929 0.184 8.212 1.00 96.88 92 ASP A C 1
ATOM 716 O O . ASP A 1 92 ? -6.937 0.529 9.398 1.00 96.88 92 ASP A O 1
ATOM 720 N N . ILE A 1 93 ? -6.651 1.044 7.225 1.00 97.25 93 ILE A N 1
ATOM 721 C CA . ILE A 1 93 ? -6.359 2.458 7.466 1.00 97.25 93 ILE A CA 1
ATOM 722 C C . ILE A 1 93 ? -7.576 3.189 8.051 1.00 97.25 93 ILE A C 1
ATOM 724 O O . ILE A 1 93 ? -7.438 3.913 9.042 1.00 97.25 93 ILE A O 1
ATOM 728 N N . HIS A 1 94 ? -8.765 2.992 7.473 1.00 97.94 94 HIS A N 1
ATOM 729 C CA . HIS A 1 94 ? -10.002 3.596 7.976 1.00 97.94 94 HIS A CA 1
ATOM 730 C C . HIS A 1 94 ? -10.295 3.194 9.422 1.00 97.94 94 HIS A C 1
ATOM 732 O O . HIS A 1 94 ? -10.616 4.054 10.244 1.00 97.94 94 HIS A O 1
ATOM 738 N N . LEU A 1 95 ? -10.133 1.914 9.755 1.00 97.19 95 LEU A N 1
ATOM 739 C CA . LEU A 1 95 ? -10.398 1.414 11.100 1.00 97.19 95 LEU A CA 1
ATOM 740 C C . LEU A 1 95 ? -9.348 1.887 12.115 1.00 97.19 95 LEU A C 1
ATOM 742 O O . LEU A 1 95 ? -9.701 2.355 13.199 1.00 97.19 95 LEU A O 1
ATOM 746 N N . THR A 1 96 ? -8.068 1.776 11.760 1.00 96.31 96 THR A N 1
ATOM 747 C CA . THR A 1 96 ? -6.955 1.976 12.701 1.00 96.31 96 THR A CA 1
ATOM 748 C C . THR A 1 96 ? -6.646 3.452 12.929 1.00 96.31 96 THR A C 1
ATOM 750 O O . THR A 1 96 ? -6.409 3.847 14.065 1.00 96.31 96 THR A O 1
ATOM 753 N N . TYR A 1 97 ? -6.658 4.270 11.870 1.00 95.00 97 TYR A N 1
ATOM 754 C CA . TYR A 1 97 ? -6.189 5.661 11.938 1.00 95.00 97 TYR A CA 1
ATOM 755 C C . TYR A 1 97 ? -7.316 6.693 11.896 1.00 95.00 97 TYR A C 1
ATOM 757 O O . TYR A 1 97 ? -7.161 7.776 12.452 1.00 95.00 97 TYR A O 1
ATOM 765 N N . ARG A 1 98 ? -8.442 6.392 11.234 1.00 93.88 98 ARG A N 1
ATOM 766 C CA . ARG A 1 98 ? -9.610 7.296 11.200 1.00 93.88 98 ARG A CA 1
ATOM 767 C C . ARG A 1 98 ? -10.705 6.916 12.190 1.00 93.88 98 ARG A C 1
ATOM 769 O O . ARG A 1 98 ? -11.613 7.715 12.397 1.00 93.88 98 ARG A O 1
ATOM 776 N N . HIS A 1 99 ? -10.642 5.713 12.763 1.00 95.75 99 HIS A N 1
ATOM 777 C CA . HIS A 1 99 ? -11.716 5.127 13.572 1.00 95.75 99 HIS A CA 1
ATOM 778 C C . HIS A 1 99 ? -13.082 5.143 12.861 1.00 95.75 99 HIS A C 1
ATOM 780 O O . HIS A 1 99 ? -14.138 5.182 13.493 1.00 95.75 99 HIS A O 1
ATOM 786 N N . ASP A 1 100 ? -13.059 5.085 11.528 1.00 97.62 100 ASP A N 1
ATOM 787 C CA . ASP A 1 100 ? -14.234 5.184 10.672 1.00 97.62 100 ASP A CA 1
ATOM 788 C C . ASP A 1 100 ? -14.725 3.783 10.297 1.00 97.62 100 ASP A C 1
ATOM 790 O O . ASP A 1 100 ? -14.314 3.177 9.303 1.00 97.62 100 ASP A O 1
ATOM 794 N N . LYS A 1 101 ? -15.613 3.248 11.140 1.00 97.19 101 LYS A N 1
ATOM 795 C CA . LYS A 1 101 ? -16.205 1.915 10.954 1.00 97.19 101 LYS A CA 1
ATOM 796 C C . LYS A 1 101 ? -17.074 1.827 9.698 1.00 97.19 101 LYS A C 1
ATOM 798 O O . LYS A 1 101 ? -17.191 0.746 9.124 1.00 97.19 101 LYS A O 1
ATOM 803 N N . LEU A 1 102 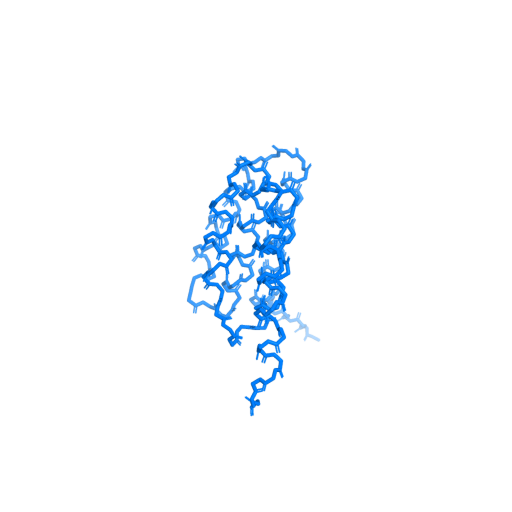? -17.685 2.939 9.280 1.00 97.94 102 LEU A N 1
ATOM 804 C CA . LEU A 1 102 ? -18.535 2.962 8.094 1.00 97.94 102 LEU A CA 1
ATOM 805 C C . LEU A 1 102 ? -17.677 2.838 6.834 1.00 97.94 102 LEU A C 1
ATOM 807 O O . LEU A 1 102 ? -17.957 1.984 5.995 1.00 97.94 102 LEU A O 1
ATOM 811 N N . ALA A 1 103 ? -16.602 3.620 6.736 1.00 97.62 103 ALA A N 1
ATOM 812 C CA . ALA A 1 103 ? -15.673 3.536 5.615 1.00 97.62 103 ALA A CA 1
ATOM 813 C C . ALA A 1 103 ? -14.940 2.183 5.563 1.00 97.62 103 ALA A C 1
ATOM 815 O O . ALA A 1 103 ? -14.761 1.616 4.484 1.00 97.62 103 ALA A O 1
ATOM 816 N N . TYR A 1 104 ? -14.592 1.608 6.720 1.00 98.06 104 TYR A N 1
ATOM 817 C CA . TYR A 1 104 ? -14.102 0.228 6.806 1.00 98.06 104 TYR A CA 1
ATOM 818 C C . TYR A 1 104 ? -15.095 -0.767 6.179 1.00 98.06 104 TYR A C 1
ATOM 820 O O . TYR A 1 104 ? -14.723 -1.540 5.296 1.00 98.06 104 TYR A O 1
ATOM 828 N N . ALA A 1 105 ? -16.372 -0.719 6.578 1.00 98.06 105 ALA A N 1
ATOM 829 C CA . ALA A 1 105 ? -17.399 -1.618 6.052 1.00 98.06 105 ALA A CA 1
ATOM 830 C C . ALA A 1 105 ? -17.641 -1.418 4.545 1.00 98.06 105 ALA A C 1
ATOM 832 O O . ALA A 1 105 ? -17.849 -2.390 3.819 1.00 98.06 105 ALA A O 1
ATOM 833 N N . GLN A 1 106 ? -17.565 -0.176 4.058 1.00 98.12 106 GLN A N 1
ATOM 834 C CA . GLN A 1 106 ? -17.673 0.139 2.630 1.00 98.12 106 GLN A CA 1
ATOM 835 C C . GLN A 1 106 ? -16.562 -0.522 1.802 1.00 98.12 106 GLN A C 1
ATOM 837 O O . GLN A 1 106 ? -16.851 -1.030 0.723 1.00 98.12 106 GLN A O 1
ATOM 842 N N . CYS A 1 107 ? -15.329 -0.600 2.315 1.00 97.75 107 CYS A N 1
ATOM 843 C CA . CYS A 1 107 ? -14.232 -1.294 1.628 1.00 97.75 107 CYS A CA 1
ATOM 844 C C . CYS A 1 107 ? -14.517 -2.796 1.454 1.00 97.75 107 CYS A C 1
ATOM 846 O O . CYS A 1 107 ? -14.284 -3.360 0.391 1.00 97.75 107 CYS A O 1
ATOM 848 N N . TYR A 1 108 ? -15.061 -3.465 2.474 1.00 97.25 108 TYR A N 1
ATOM 849 C CA . TYR A 1 108 ? -15.410 -4.887 2.352 1.00 97.25 108 TYR A CA 1
ATOM 850 C C . TYR A 1 108 ? -16.646 -5.117 1.482 1.00 97.25 108 TYR A C 1
ATOM 852 O O . TYR A 1 108 ? -16.718 -6.122 0.777 1.00 97.25 108 TYR A O 1
ATOM 860 N N . LYS A 1 109 ? -17.595 -4.175 1.474 1.00 97.00 109 LYS A N 1
ATOM 861 C CA . LYS A 1 109 ? -18.710 -4.199 0.524 1.00 97.00 109 LYS A CA 1
ATOM 862 C C . LYS A 1 109 ? -18.210 -4.120 -0.925 1.00 97.00 109 LYS A C 1
ATOM 864 O O . LYS A 1 109 ? -18.656 -4.916 -1.742 1.00 97.00 109 LYS A O 1
ATOM 869 N N . GLU A 1 110 ? -17.250 -3.237 -1.208 1.00 95.69 110 GLU A N 1
ATOM 870 C CA . GLU A 1 110 ? -16.589 -3.123 -2.519 1.00 95.69 110 GLU A CA 1
ATOM 871 C C . GLU A 1 110 ? -15.954 -4.460 -2.951 1.00 95.69 110 GLU A C 1
ATOM 873 O O . GLU A 1 110 ? -16.142 -4.891 -4.085 1.00 95.69 110 GLU A O 1
ATOM 878 N N . LEU A 1 111 ? -15.280 -5.174 -2.040 1.00 95.38 111 LEU A N 1
ATOM 879 C CA . LEU A 1 111 ? -14.709 -6.499 -2.334 1.00 95.38 111 LEU A CA 1
ATOM 880 C C . LEU A 1 111 ? -15.769 -7.564 -2.647 1.00 95.38 111 LEU A C 1
ATOM 882 O O . LEU A 1 111 ? -15.567 -8.390 -3.533 1.00 95.38 111 LEU A O 1
ATOM 886 N N . ILE A 1 112 ? -16.899 -7.549 -1.936 1.00 95.06 112 ILE A N 1
ATOM 887 C CA . ILE A 1 112 ? -18.014 -8.477 -2.183 1.00 95.06 112 ILE A CA 1
ATOM 888 C C . ILE A 1 112 ? -18.657 -8.205 -3.547 1.00 95.06 112 ILE A C 1
ATOM 890 O O . ILE A 1 112 ? -19.059 -9.137 -4.240 1.00 95.06 112 ILE A O 1
ATOM 894 N N . GLU A 1 113 ? -18.799 -6.936 -3.925 1.00 93.00 113 GLU A N 1
ATOM 895 C CA . GLU A 1 113 ? -19.329 -6.544 -5.234 1.00 93.00 113 GLU A CA 1
ATOM 896 C C . GLU A 1 113 ? -18.363 -6.923 -6.364 1.00 93.00 113 GLU A C 1
ATOM 898 O O . GLU A 1 113 ? -18.807 -7.441 -7.386 1.00 93.00 113 GLU A O 1
ATOM 903 N N . PHE A 1 114 ? -17.054 -6.758 -6.145 1.00 90.25 114 PHE A N 1
ATOM 904 C CA . PHE A 1 114 ? -16.011 -7.189 -7.076 1.00 90.25 114 PHE A CA 1
ATOM 905 C C . PHE A 1 114 ? -16.034 -8.706 -7.328 1.00 90.25 114 PHE A C 1
ATOM 907 O O . PHE A 1 114 ? -15.995 -9.129 -8.479 1.00 90.25 114 PHE A O 1
ATOM 914 N N . ASP A 1 115 ? -16.167 -9.529 -6.281 1.00 86.62 115 ASP A N 1
ATOM 915 C CA . ASP A 1 115 ? -16.216 -10.998 -6.412 1.00 86.62 115 ASP A CA 1
ATOM 916 C C . ASP A 1 115 ? -17.462 -11.500 -7.166 1.00 86.62 115 ASP A C 1
ATOM 918 O O . ASP A 1 115 ? -17.426 -12.524 -7.845 1.00 86.62 115 ASP A O 1
ATOM 922 N N . LYS A 1 116 ? -18.570 -10.751 -7.097 1.00 79.25 116 LYS A N 1
ATOM 923 C CA . LYS A 1 116 ? -19.821 -11.063 -7.809 1.00 79.25 116 LYS A CA 1
ATOM 924 C C . LYS A 1 116 ? -19.812 -10.657 -9.287 1.00 79.25 116 LYS A C 1
ATOM 926 O O . LYS A 1 116 ? -20.768 -10.980 -9.995 1.00 79.25 116 LYS A O 1
ATOM 931 N N . SER A 1 117 ? -18.788 -9.944 -9.757 1.00 63.84 117 SER A N 1
ATOM 932 C CA . SER A 1 117 ? -18.666 -9.557 -11.165 1.00 63.84 117 SER A CA 1
ATOM 933 C C . SER A 1 117 ? -18.315 -10.778 -12.032 1.00 63.84 117 SER A C 1
ATOM 935 O O . SER A 1 117 ? -17.435 -11.552 -11.649 1.00 63.84 117 SER A O 1
ATOM 937 N N . PRO A 1 118 ? -18.946 -10.974 -13.209 1.00 53.84 118 PRO A N 1
ATOM 938 C CA . PRO A 1 118 ? -18.506 -11.985 -14.170 1.00 53.84 118 PRO A CA 1
ATOM 939 C C . PRO A 1 118 ? -17.024 -11.782 -14.519 1.00 53.84 118 PRO A C 1
ATOM 941 O O . PRO A 1 118 ? -16.604 -10.641 -14.727 1.00 53.84 118 PRO A O 1
ATOM 944 N N . ARG A 1 119 ? -16.251 -12.875 -14.547 1.00 56.81 119 ARG A N 1
ATOM 945 C CA . ARG A 1 119 ? -14.836 -12.877 -14.955 1.00 56.81 119 ARG A CA 1
ATOM 946 C C . ARG A 1 119 ? -14.683 -12.846 -16.467 1.00 56.81 119 ARG A C 1
ATOM 948 O O . ARG A 1 119 ? -15.486 -13.532 -17.138 1.00 56.81 119 ARG A O 1
#

Solvent-accessible surface area (backbone atoms only — not comparable to full-atom values): 6678 Å² total; per-residue (Å²): 136,79,89,78,74,72,82,46,73,66,57,54,49,49,52,48,50,52,51,27,51,49,28,49,73,71,67,40,53,69,59,19,49,50,48,46,51,53,46,47,71,72,28,62,97,43,90,64,31,58,62,51,42,54,51,49,22,55,50,27,46,76,70,71,35,52,72,57,18,48,60,39,42,73,68,53,51,82,89,41,95,57,26,68,58,37,40,53,53,44,20,51,46,26,44,74,76,65,64,31,63,66,61,20,51,50,35,56,49,51,53,55,55,58,70,71,46,88,129